Protein AF-R6FTL4-F1 (afdb_monomer_lite)

Structure (mmCIF, N/CA/C/O backbone):
data_AF-R6FTL4-F1
#
_entry.id   AF-R6FTL4-F1
#
loop_
_atom_site.group_PDB
_atom_site.id
_atom_site.type_symbol
_atom_site.label_atom_id
_atom_site.label_alt_id
_atom_site.label_comp_id
_atom_site.label_asym_id
_atom_site.label_entity_id
_atom_site.label_seq_id
_atom_site.pdbx_PDB_ins_code
_atom_site.Cartn_x
_atom_site.Cartn_y
_atom_site.Cartn_z
_atom_site.occupancy
_atom_site.B_iso_or_equiv
_atom_site.auth_seq_id
_atom_site.auth_comp_id
_atom_site.auth_asym_id
_atom_site.auth_atom_id
_atom_site.pdbx_PDB_model_num
ATOM 1 N N . MET A 1 1 ? -12.901 7.122 24.386 1.00 53.12 1 MET A N 1
ATOM 2 C CA . MET A 1 1 ? -12.721 7.263 22.924 1.00 53.12 1 MET A CA 1
ATOM 3 C C . MET A 1 1 ? -13.772 6.391 22.270 1.00 53.12 1 MET A C 1
ATOM 5 O O . MET A 1 1 ? -14.027 5.318 22.785 1.00 53.12 1 MET A O 1
ATOM 9 N N . CYS A 1 2 ? -14.497 6.889 21.273 1.00 61.44 2 CYS A N 1
ATOM 10 C CA . CYS A 1 2 ? -15.653 6.183 20.724 1.00 61.44 2 CYS A CA 1
ATOM 11 C C . CYS A 1 2 ? -15.283 5.687 19.327 1.00 61.44 2 CYS A C 1
ATOM 13 O O . CYS A 1 2 ? -15.055 6.515 18.452 1.00 61.44 2 CYS A O 1
ATOM 15 N N . ILE A 1 3 ? -15.266 4.369 19.113 1.00 66.56 3 ILE A N 1
ATOM 16 C CA . ILE A 1 3 ? -14.971 3.705 17.824 1.00 66.56 3 ILE A CA 1
ATOM 17 C C . ILE A 1 3 ? -15.757 4.331 16.660 1.00 66.56 3 ILE A C 1
ATOM 19 O O . ILE A 1 3 ? -15.260 4.456 15.545 1.00 66.56 3 ILE A O 1
ATOM 23 N N . ILE A 1 4 ? -16.983 4.786 16.933 1.00 72.12 4 ILE A N 1
ATOM 24 C CA . ILE A 1 4 ? -17.844 5.476 15.967 1.00 72.12 4 ILE A CA 1
ATOM 25 C C . ILE A 1 4 ? -17.180 6.756 15.437 1.00 72.12 4 ILE A C 1
ATOM 27 O O . ILE A 1 4 ? -17.270 7.046 14.245 1.00 72.12 4 ILE A O 1
ATOM 31 N N . ASN A 1 5 ? -16.486 7.512 16.290 1.00 73.94 5 ASN A N 1
ATOM 32 C CA . ASN A 1 5 ? -15.782 8.727 15.893 1.00 73.94 5 ASN A CA 1
ATOM 33 C C . ASN A 1 5 ? -14.581 8.408 14.990 1.00 73.94 5 ASN A C 1
ATOM 35 O O . ASN A 1 5 ? -14.393 9.080 13.978 1.00 73.94 5 ASN A O 1
ATOM 39 N N . ASP A 1 6 ? -13.837 7.343 15.297 1.00 73.25 6 ASP A N 1
ATOM 40 C CA . ASP A 1 6 ? -12.681 6.911 14.500 1.00 73.25 6 ASP A CA 1
ATOM 41 C C . ASP A 1 6 ? -13.111 6.388 13.122 1.00 73.25 6 ASP A C 1
ATOM 43 O O . ASP A 1 6 ? -12.526 6.760 12.103 1.00 73.25 6 ASP A O 1
ATOM 47 N N . ILE A 1 7 ? -14.205 5.618 13.057 1.00 75.12 7 ILE A N 1
ATOM 48 C CA . ILE A 1 7 ? -14.814 5.181 11.790 1.00 75.12 7 ILE A CA 1
ATOM 49 C C . ILE A 1 7 ? -15.300 6.390 10.984 1.00 75.12 7 ILE A C 1
ATOM 51 O O . ILE A 1 7 ? -15.054 6.477 9.781 1.00 75.12 7 ILE A O 1
ATOM 55 N N . THR A 1 8 ? -15.961 7.352 11.631 1.00 75.44 8 THR A N 1
ATOM 56 C CA . THR A 1 8 ? -16.458 8.561 10.954 1.00 75.44 8 THR A CA 1
ATOM 57 C C . THR A 1 8 ? -15.305 9.388 10.387 1.00 75.44 8 THR A C 1
ATOM 59 O O . THR A 1 8 ? -15.400 9.902 9.270 1.00 75.44 8 THR A O 1
ATOM 62 N N . HIS A 1 9 ? -14.201 9.497 11.126 1.00 79.25 9 HIS A N 1
ATOM 63 C CA . HIS A 1 9 ? -12.995 10.189 10.683 1.00 79.25 9 HIS A CA 1
ATOM 64 C C . HIS A 1 9 ? -12.327 9.463 9.506 1.00 79.25 9 HIS A C 1
ATOM 66 O O . HIS A 1 9 ? -11.978 10.096 8.509 1.00 79.25 9 HIS A O 1
ATOM 72 N N . PHE A 1 10 ? -12.234 8.131 9.564 1.00 79.75 10 PHE A N 1
ATOM 73 C CA . PHE A 1 10 ? -11.726 7.302 8.470 1.00 79.75 10 PHE A CA 1
ATOM 74 C C . PHE A 1 10 ? -12.546 7.477 7.184 1.00 79.75 10 PHE A C 1
ATOM 76 O O . PHE A 1 10 ? -11.982 7.745 6.124 1.00 79.75 10 PHE A O 1
ATOM 83 N N . VAL A 1 11 ? -13.879 7.403 7.273 1.00 80.94 11 VAL A N 1
ATOM 84 C CA . VAL A 1 11 ? -14.775 7.562 6.114 1.00 80.94 11 VAL A CA 1
ATOM 85 C C . VAL A 1 11 ? -14.672 8.968 5.515 1.00 80.94 11 VAL A C 1
ATOM 87 O O . VAL A 1 11 ? -14.589 9.106 4.295 1.00 80.94 11 VAL A O 1
ATOM 90 N N . LYS A 1 12 ? -14.630 10.019 6.346 1.00 83.44 12 LYS A N 1
ATOM 91 C CA . LYS A 1 12 ? -14.466 11.408 5.876 1.00 83.44 12 LYS A CA 1
ATOM 92 C C . LYS A 1 12 ? -13.135 11.630 5.163 1.00 83.44 12 LYS A C 1
ATOM 94 O O . LYS A 1 12 ? -13.108 12.263 4.104 1.00 83.44 12 LYS A O 1
ATOM 99 N N . ASN A 1 13 ? -12.049 11.092 5.713 1.00 84.00 13 ASN A N 1
ATOM 100 C CA . ASN A 1 13 ? -10.734 11.180 5.088 1.00 84.00 13 ASN A CA 1
ATOM 101 C C . ASN A 1 13 ? -10.701 10.402 3.771 1.00 84.00 13 ASN A C 1
ATOM 103 O O . ASN A 1 13 ? -10.271 10.948 2.759 1.00 84.00 13 ASN A O 1
ATOM 107 N N . GLY A 1 14 ? -11.242 9.182 3.748 1.00 81.06 14 GLY A N 1
ATOM 108 C CA . GLY A 1 14 ? -11.346 8.377 2.531 1.00 81.06 14 GLY A CA 1
ATOM 109 C C . GLY A 1 14 ? -12.142 9.077 1.427 1.00 81.06 14 GLY A C 1
ATOM 110 O O . GLY A 1 14 ? -11.687 9.133 0.287 1.00 81.06 14 GLY A O 1
ATOM 111 N N . PHE A 1 15 ? -13.287 9.681 1.761 1.00 84.62 15 PHE A N 1
ATOM 112 C CA . PHE A 1 15 ? -14.087 10.451 0.804 1.00 84.62 15 PHE A CA 1
ATOM 113 C C . PHE A 1 15 ? -13.330 11.665 0.257 1.00 84.62 15 PHE A C 1
ATOM 115 O O . PHE A 1 15 ? -13.357 11.918 -0.947 1.00 84.62 15 PHE A O 1
ATOM 122 N N . THR A 1 16 ? -12.636 12.402 1.127 1.00 84.88 16 THR A N 1
ATOM 123 C CA . THR A 1 16 ? -11.825 13.562 0.733 1.00 84.88 16 THR A CA 1
ATOM 124 C C . THR A 1 16 ? -10.728 13.143 -0.240 1.00 84.88 16 THR A C 1
ATOM 126 O O . THR A 1 16 ? -10.656 13.678 -1.344 1.00 84.88 16 THR A O 1
ATOM 129 N N . VAL A 1 17 ? -9.933 12.130 0.112 1.00 82.94 17 VAL A N 1
ATOM 130 C CA . VAL A 1 17 ? -8.851 11.617 -0.742 1.00 82.94 17 VAL A CA 1
ATOM 131 C C . VAL A 1 17 ? -9.392 11.108 -2.080 1.00 82.94 17 VAL A C 1
ATOM 133 O O . VAL A 1 17 ? -8.856 11.465 -3.128 1.00 82.94 17 VAL A O 1
ATOM 136 N N . LEU A 1 18 ? -10.492 10.347 -2.078 1.00 83.12 18 LEU A N 1
ATOM 137 C CA . LEU A 1 18 ? -11.126 9.855 -3.305 1.00 83.12 18 LEU A CA 1
ATOM 138 C C . LEU A 1 18 ? -11.608 11.003 -4.200 1.00 83.12 18 LEU A C 1
ATOM 140 O O . LEU A 1 18 ? -11.426 10.963 -5.416 1.00 83.12 18 LEU A O 1
ATOM 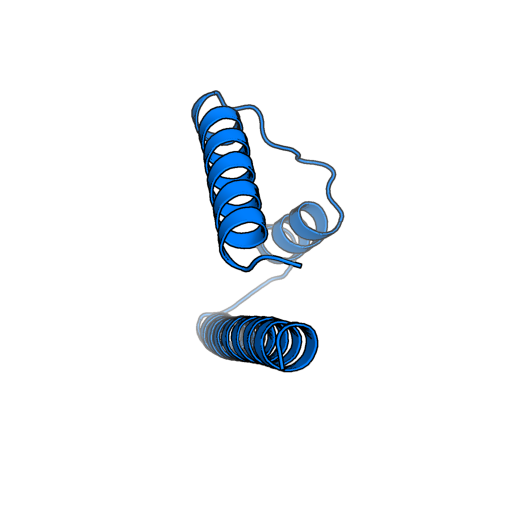144 N N . ARG A 1 19 ? -12.202 12.044 -3.608 1.00 84.88 19 ARG A N 1
ATOM 145 C CA . ARG A 1 19 ? -12.649 13.238 -4.332 1.00 84.88 19 ARG A CA 1
ATOM 146 C C . ARG A 1 19 ? -11.467 13.973 -4.962 1.00 84.88 19 ARG A C 1
ATOM 148 O O . ARG A 1 19 ? -11.534 14.295 -6.147 1.00 84.88 19 ARG A O 1
ATOM 155 N N . HIS A 1 20 ? -10.388 14.190 -4.211 1.00 83.62 20 HIS A N 1
ATOM 156 C CA . HIS A 1 20 ? -9.155 14.788 -4.727 1.00 83.62 20 HIS A CA 1
ATOM 157 C C . HIS A 1 20 ? -8.594 13.979 -5.904 1.00 83.62 20 HIS A C 1
ATOM 159 O O . HIS A 1 20 ? -8.442 14.530 -6.996 1.00 83.62 20 HIS A O 1
ATOM 165 N N . ALA A 1 21 ? -8.448 12.663 -5.739 1.00 81.62 21 ALA A N 1
ATOM 166 C CA . ALA A 1 21 ? -8.011 11.759 -6.799 1.00 81.62 21 ALA A CA 1
ATOM 167 C C . ALA A 1 21 ? -8.922 11.809 -8.041 1.00 81.62 21 ALA A C 1
ATOM 169 O O . ALA A 1 21 ? -8.427 11.872 -9.162 1.00 81.62 21 ALA A O 1
ATOM 170 N N . SER A 1 22 ? -10.250 11.846 -7.870 1.00 82.25 22 SER A N 1
ATOM 171 C CA . SER A 1 22 ? -11.203 11.941 -8.991 1.00 82.25 22 SER A CA 1
ATOM 172 C C . SER A 1 22 ? -11.108 13.260 -9.765 1.00 82.25 22 SER A C 1
ATOM 174 O O . SER A 1 22 ? -11.412 13.303 -10.952 1.00 82.25 22 SER A O 1
ATOM 176 N N . SER A 1 23 ? -10.659 14.329 -9.099 1.00 87.50 23 SER A N 1
ATOM 177 C CA . SER A 1 23 ? -10.401 15.634 -9.717 1.00 87.50 23 SER A CA 1
ATOM 178 C C . SER A 1 23 ? -9.014 15.746 -10.361 1.00 87.50 23 SER A C 1
ATOM 180 O O . SER A 1 23 ? -8.667 16.815 -10.852 1.00 87.50 23 SER A O 1
ATOM 182 N N . GLY A 1 24 ? -8.216 14.671 -10.342 1.00 80.00 24 GLY A N 1
ATOM 183 C CA . GLY A 1 24 ? -6.835 14.666 -10.829 1.00 80.00 24 GLY A CA 1
ATOM 184 C C . GLY A 1 24 ? -5.836 15.360 -9.897 1.00 80.00 24 GLY A C 1
ATOM 185 O O . GLY A 1 24 ? -4.677 15.525 -10.261 1.00 80.00 24 GLY A O 1
ATOM 186 N N . ASN A 1 25 ? -6.265 15.759 -8.696 1.00 80.94 25 ASN A N 1
ATOM 187 C CA . ASN A 1 25 ? -5.402 16.347 -7.676 1.00 80.94 25 ASN A CA 1
ATOM 188 C C . ASN A 1 25 ? -4.790 15.229 -6.829 1.00 80.94 25 ASN A C 1
ATOM 190 O O . ASN A 1 25 ? -5.380 14.803 -5.832 1.00 80.94 25 ASN A O 1
ATOM 194 N N . TYR A 1 26 ? -3.625 14.742 -7.249 1.00 74.19 26 TYR A N 1
ATOM 195 C CA . TYR A 1 26 ? -2.852 13.738 -6.522 1.00 74.19 26 TYR A CA 1
ATOM 196 C C . TYR A 1 26 ? -1.751 14.400 -5.693 1.00 74.19 26 TYR A C 1
ATOM 198 O O . TYR A 1 26 ? -1.076 15.314 -6.163 1.00 74.19 26 TYR A O 1
ATOM 206 N N . GLU A 1 27 ? -1.532 13.902 -4.476 1.00 73.88 27 GLU A N 1
ATOM 207 C CA . GLU A 1 27 ? -0.368 14.286 -3.673 1.00 73.88 27 GLU A CA 1
ATOM 208 C C . GLU A 1 27 ? 0.869 13.538 -4.189 1.00 73.88 27 GLU A C 1
ATOM 210 O O . GLU A 1 27 ? 1.256 12.477 -3.691 1.00 73.88 27 GLU A O 1
ATOM 215 N N . GLU A 1 28 ? 1.450 14.066 -5.264 1.00 70.12 28 GLU A N 1
ATOM 216 C CA . GLU A 1 28 ? 2.521 13.409 -6.014 1.00 70.12 28 GLU A CA 1
ATOM 217 C C . GLU A 1 28 ? 3.874 13.351 -5.297 1.00 70.12 28 GLU A C 1
ATOM 219 O O . GLU A 1 28 ? 4.717 12.551 -5.711 1.00 70.12 28 GLU A O 1
ATOM 224 N N . ASN A 1 29 ? 4.064 14.174 -4.259 1.00 77.62 29 ASN A N 1
ATOM 225 C CA . ASN A 1 29 ? 5.335 14.367 -3.549 1.00 77.62 29 ASN A CA 1
ATOM 226 C C . ASN A 1 29 ? 5.388 13.643 -2.196 1.00 77.62 29 ASN A C 1
ATOM 228 O O . ASN A 1 29 ? 6.276 13.901 -1.384 1.00 77.62 29 ASN A O 1
ATOM 232 N N . SER A 1 30 ? 4.419 12.773 -1.906 1.00 81.44 30 SER A N 1
ATOM 233 C CA . SER A 1 30 ? 4.513 11.945 -0.706 1.00 81.44 30 SER A CA 1
ATOM 234 C C . SER A 1 30 ? 5.646 10.916 -0.865 1.00 81.44 30 SER A C 1
ATOM 236 O O . SER A 1 30 ? 5.789 10.336 -1.948 1.00 81.44 30 SER A O 1
ATOM 238 N N . PRO A 1 31 ? 6.446 10.656 0.188 1.00 83.75 31 PRO A N 1
ATOM 239 C CA . PRO A 1 31 ? 7.537 9.678 0.143 1.00 83.75 31 PRO A CA 1
ATOM 240 C C . PRO A 1 31 ? 7.093 8.295 -0.352 1.00 83.75 31 PRO A C 1
ATOM 242 O O . PRO A 1 31 ? 7.841 7.590 -1.029 1.00 83.75 31 PRO A O 1
ATOM 245 N N . GLU A 1 32 ? 5.857 7.910 -0.042 1.00 81.81 32 GLU A N 1
ATOM 24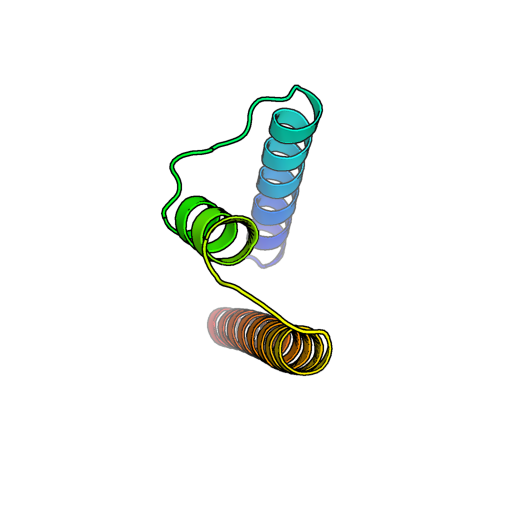6 C CA . GLU A 1 32 ? 5.246 6.647 -0.441 1.00 81.81 32 GLU A CA 1
ATOM 247 C C . GLU A 1 32 ? 4.959 6.604 -1.947 1.00 81.81 32 GLU A C 1
ATOM 249 O O . GLU A 1 32 ? 5.244 5.600 -2.604 1.00 81.81 32 GLU A O 1
ATOM 254 N N . ILE A 1 33 ? 4.438 7.696 -2.518 1.00 81.94 33 ILE A N 1
ATOM 255 C CA . ILE A 1 33 ? 4.185 7.806 -3.962 1.00 81.94 33 ILE A CA 1
ATOM 256 C C . ILE A 1 33 ? 5.500 7.905 -4.735 1.00 81.94 33 ILE A C 1
ATOM 258 O O . ILE A 1 33 ? 5.624 7.299 -5.801 1.00 81.94 33 ILE A O 1
ATOM 262 N N . GLU A 1 34 ? 6.506 8.599 -4.203 1.00 87.19 34 GLU A N 1
ATOM 263 C CA . GLU A 1 34 ? 7.847 8.618 -4.791 1.00 87.19 34 GLU A CA 1
ATOM 264 C C . GLU A 1 34 ? 8.486 7.225 -4.806 1.00 87.19 34 GLU A C 1
ATOM 266 O O . GLU A 1 34 ? 9.046 6.817 -5.827 1.00 87.19 34 GLU A O 1
ATOM 271 N N . ALA A 1 35 ? 8.363 6.459 -3.717 1.00 86.56 35 ALA A N 1
ATOM 272 C CA . ALA A 1 35 ? 8.848 5.083 -3.656 1.00 86.56 35 ALA A CA 1
ATOM 273 C C . ALA A 1 35 ? 8.146 4.184 -4.689 1.00 86.56 35 ALA A C 1
ATOM 275 O O . ALA A 1 35 ? 8.819 3.442 -5.409 1.00 86.56 35 ALA A O 1
ATOM 276 N N . LEU A 1 36 ? 6.822 4.314 -4.824 1.00 84.00 36 LEU A N 1
ATOM 277 C CA . LEU A 1 36 ? 6.016 3.614 -5.831 1.00 84.00 36 LEU A CA 1
ATOM 278 C C . LEU A 1 36 ? 6.436 3.968 -7.260 1.00 84.00 36 LEU A C 1
ATOM 280 O O . LEU A 1 36 ? 6.664 3.078 -8.079 1.00 84.00 36 LEU A O 1
ATOM 284 N N . LYS A 1 37 ? 6.590 5.260 -7.569 1.00 86.19 37 LYS A N 1
ATOM 285 C CA . LYS A 1 37 ? 7.085 5.728 -8.875 1.00 86.19 37 LYS A CA 1
ATOM 286 C C . LYS A 1 37 ? 8.481 5.174 -9.155 1.00 86.19 37 LYS A C 1
ATOM 288 O O . LYS A 1 37 ? 8.763 4.735 -10.270 1.00 86.19 37 LYS A O 1
ATOM 293 N N . ARG A 1 38 ? 9.355 5.166 -8.146 1.00 86.94 38 ARG A N 1
ATOM 294 C CA . ARG A 1 38 ? 10.716 4.644 -8.271 1.00 86.94 38 ARG A CA 1
ATOM 295 C C . ARG A 1 38 ? 10.724 3.152 -8.590 1.00 86.94 38 ARG A C 1
ATOM 297 O O . ARG A 1 38 ? 11.477 2.725 -9.462 1.00 86.94 38 ARG A O 1
ATOM 304 N N . GLU A 1 39 ? 9.884 2.371 -7.920 1.00 84.25 39 GLU A N 1
ATOM 305 C CA . GLU A 1 39 ? 9.714 0.954 -8.233 1.00 84.25 39 GLU A CA 1
ATOM 306 C C . GLU A 1 39 ? 9.152 0.752 -9.643 1.00 84.25 39 GLU A C 1
ATOM 308 O O . GLU A 1 39 ? 9.736 0.005 -10.422 1.00 84.25 39 GLU A O 1
ATOM 313 N N . MET A 1 40 ? 8.072 1.450 -9.995 1.00 83.00 40 MET A N 1
ATOM 314 C CA . MET A 1 40 ? 7.350 1.230 -11.248 1.00 83.00 40 MET A CA 1
ATOM 315 C C . MET A 1 40 ? 8.157 1.621 -12.493 1.00 83.00 40 MET A C 1
ATOM 317 O O . MET A 1 40 ? 8.094 0.924 -13.503 1.00 83.00 40 MET A O 1
ATOM 321 N N . PHE A 1 41 ? 8.903 2.729 -12.444 1.00 85.75 41 PHE A N 1
ATOM 322 C CA . PHE A 1 41 ? 9.562 3.284 -13.633 1.00 85.75 41 PHE A CA 1
ATOM 323 C C . PHE A 1 41 ? 11.067 3.021 -13.706 1.00 85.75 41 PHE A C 1
ATOM 325 O O . PHE A 1 41 ? 11.627 3.035 -14.801 1.00 85.75 41 PHE A O 1
ATOM 332 N N . PHE A 1 42 ? 11.739 2.798 -12.573 1.00 83.06 42 PHE A N 1
ATOM 333 C CA . PHE A 1 42 ? 13.208 2.761 -12.533 1.00 83.06 42 PHE A CA 1
ATOM 334 C C . PHE A 1 42 ? 13.781 1.407 -12.125 1.00 83.06 42 PHE A C 1
ATOM 336 O O . PHE A 1 42 ? 14.983 1.184 -12.291 1.00 83.06 42 PHE A O 1
ATOM 343 N N . LYS A 1 43 ? 12.961 0.492 -11.601 1.00 82.31 43 LYS A N 1
ATOM 344 C CA . LYS A 1 43 ? 13.410 -0.850 -11.242 1.00 82.31 43 LYS A CA 1
ATOM 345 C C . LYS A 1 43 ? 13.102 -1.808 -12.397 1.00 82.31 43 LYS A C 1
ATOM 347 O O . LYS A 1 43 ? 11.932 -2.066 -12.663 1.00 82.31 43 LYS A O 1
ATOM 352 N N . PRO A 1 44 ? 14.116 -2.366 -13.085 1.00 78.19 44 PRO A N 1
ATOM 353 C CA . PRO A 1 44 ? 13.865 -3.420 -14.053 1.00 78.19 44 PRO A CA 1
ATOM 354 C C . PRO A 1 44 ? 13.263 -4.619 -13.321 1.00 78.19 44 PRO A C 1
ATOM 356 O O . PRO A 1 44 ? 13.820 -5.099 -12.329 1.00 78.19 44 PRO A O 1
ATOM 359 N N . SER A 1 45 ? 12.113 -5.079 -13.799 1.00 79.38 45 SER A N 1
ATOM 360 C CA . SER A 1 45 ? 11.365 -6.162 -13.181 1.00 79.38 45 SER A CA 1
ATOM 361 C C . SER A 1 45 ? 11.071 -7.270 -14.187 1.00 79.38 45 SER A C 1
ATOM 363 O O . SER A 1 45 ? 11.148 -7.095 -15.406 1.00 79.38 45 SER A O 1
ATOM 365 N N . ASN A 1 46 ? 10.796 -8.460 -13.669 1.00 85.25 46 ASN A N 1
ATOM 366 C CA . ASN A 1 46 ? 10.292 -9.576 -14.446 1.00 85.25 46 ASN A CA 1
ATOM 367 C C . ASN A 1 46 ? 9.082 -10.189 -13.732 1.00 85.25 46 ASN A C 1
ATOM 369 O O . ASN A 1 46 ? 8.862 -9.991 -12.539 1.00 85.25 46 ASN A O 1
ATOM 373 N N . ARG A 1 47 ? 8.310 -11.003 -14.455 1.00 85.06 47 ARG A N 1
ATOM 374 C CA . ARG A 1 47 ? 7.065 -11.589 -13.936 1.00 85.06 47 ARG A CA 1
ATOM 375 C C . ARG A 1 47 ? 7.237 -12.316 -12.595 1.00 85.06 47 ARG A C 1
ATOM 377 O O . ARG A 1 47 ? 6.309 -12.338 -11.786 1.00 85.06 47 ARG A O 1
ATOM 384 N N . HIS A 1 48 ? 8.394 -12.936 -12.370 1.00 87.12 48 HIS A N 1
ATOM 385 C CA . HIS A 1 48 ? 8.677 -13.635 -11.123 1.00 87.12 48 HIS A CA 1
ATOM 386 C C . HIS A 1 48 ? 8.869 -12.651 -9.963 1.00 87.12 48 HIS A C 1
ATOM 388 O O . HIS A 1 48 ? 8.195 -12.796 -8.943 1.00 87.12 48 HIS A O 1
ATOM 394 N N . THR A 1 49 ? 9.700 -11.620 -10.144 1.00 86.31 49 THR A N 1
ATOM 395 C CA . THR A 1 49 ? 9.920 -10.584 -9.122 1.00 86.31 49 THR A CA 1
ATOM 396 C C . THR A 1 49 ? 8.648 -9.800 -8.819 1.00 86.31 49 THR A C 1
ATOM 398 O O . THR A 1 49 ? 8.380 -9.509 -7.659 1.00 86.31 49 THR A O 1
ATOM 401 N N . ASP A 1 50 ? 7.818 -9.533 -9.828 1.00 85.62 50 ASP A N 1
ATOM 402 C CA . ASP A 1 50 ? 6.545 -8.824 -9.644 1.00 85.62 50 ASP A CA 1
ATOM 403 C C . ASP A 1 50 ? 5.564 -9.648 -8.807 1.00 85.62 50 ASP A C 1
ATOM 405 O O . ASP A 1 50 ? 4.888 -9.133 -7.919 1.00 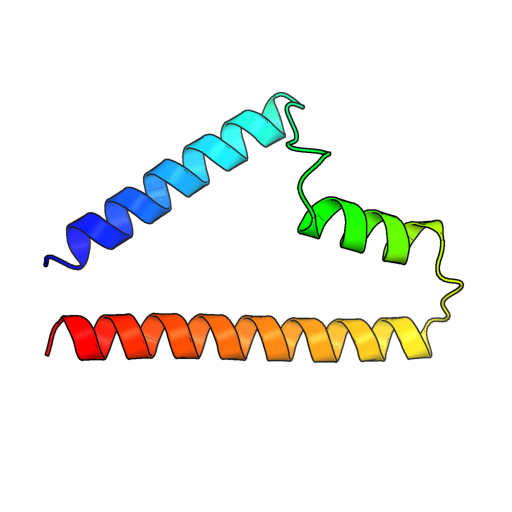85.62 50 ASP A O 1
ATOM 409 N N . THR A 1 51 ? 5.512 -10.960 -9.057 1.00 89.38 51 THR A N 1
ATOM 410 C CA . THR A 1 51 ? 4.654 -11.874 -8.292 1.00 89.38 51 THR A CA 1
ATOM 411 C C . THR A 1 51 ? 5.108 -11.968 -6.835 1.00 89.38 51 THR A C 1
ATOM 413 O O . THR A 1 51 ? 4.274 -12.081 -5.935 1.00 89.38 51 THR A O 1
ATOM 416 N N . GLU A 1 52 ? 6.418 -11.938 -6.587 1.00 91.25 52 GLU A N 1
ATOM 417 C CA . GLU A 1 52 ? 6.970 -11.953 -5.234 1.00 91.25 52 GLU A CA 1
ATOM 418 C C . GLU A 1 52 ? 6.694 -10.641 -4.490 1.00 91.25 52 GLU A C 1
ATOM 420 O O . GLU A 1 52 ? 6.229 -10.688 -3.348 1.00 91.25 52 GLU A O 1
ATOM 425 N N . ASN A 1 53 ? 6.907 -9.489 -5.135 1.00 88.44 53 ASN A N 1
ATOM 426 C CA . ASN A 1 53 ? 6.611 -8.180 -4.544 1.00 88.44 53 ASN A CA 1
ATOM 427 C C . ASN A 1 53 ? 5.121 -8.071 -4.202 1.00 88.44 53 ASN A C 1
ATOM 429 O O . ASN A 1 53 ? 4.785 -7.792 -3.057 1.00 88.44 53 ASN A O 1
ATOM 433 N N . LEU A 1 54 ? 4.229 -8.461 -5.121 1.00 89.06 54 LEU A N 1
ATOM 434 C CA . LEU A 1 54 ? 2.785 -8.452 -4.871 1.00 89.06 54 LEU A CA 1
ATOM 435 C C . LEU A 1 54 ? 2.384 -9.313 -3.664 1.00 89.06 54 LEU A C 1
ATOM 437 O O . LEU A 1 54 ? 1.473 -8.956 -2.917 1.00 89.06 54 LEU A O 1
ATOM 441 N N . ARG A 1 55 ? 3.027 -10.471 -3.466 1.00 93.12 55 ARG A N 1
ATOM 442 C CA . ARG A 1 55 ? 2.772 -11.306 -2.280 1.00 93.12 55 ARG A CA 1
ATOM 443 C C . ARG A 1 55 ? 3.196 -10.586 -1.003 1.00 93.12 55 ARG A C 1
ATOM 445 O O . ARG A 1 55 ? 2.396 -10.514 -0.075 1.00 93.12 55 ARG A O 1
ATOM 452 N N . LYS A 1 56 ? 4.400 -10.011 -0.984 1.00 92.62 56 LYS A N 1
ATOM 453 C CA . LYS A 1 56 ? 4.913 -9.254 0.168 1.00 92.62 56 LYS A CA 1
ATOM 454 C C . LYS A 1 56 ? 4.034 -8.051 0.493 1.00 92.62 56 LYS A C 1
ATOM 456 O O . LYS A 1 56 ? 3.723 -7.836 1.660 1.00 92.62 56 LYS A O 1
ATOM 461 N N . ASP A 1 57 ? 3.579 -7.317 -0.514 1.00 89.69 57 ASP A N 1
ATOM 462 C CA . ASP A 1 57 ? 2.711 -6.154 -0.317 1.00 89.69 57 ASP A CA 1
ATOM 463 C C . ASP A 1 57 ? 1.372 -6.556 0.297 1.00 89.69 57 ASP A C 1
ATOM 465 O O . ASP A 1 57 ? 0.902 -5.924 1.244 1.00 89.69 57 ASP A O 1
ATOM 469 N N . ARG A 1 58 ? 0.778 -7.660 -0.171 1.00 90.44 58 ARG A N 1
ATOM 470 C CA . ARG A 1 58 ? -0.458 -8.201 0.414 1.00 90.44 58 ARG A CA 1
ATOM 471 C C . ARG A 1 58 ? -0.270 -8.616 1.869 1.00 90.44 58 ARG A C 1
ATOM 473 O O . ARG A 1 58 ? -1.143 -8.330 2.688 1.00 90.44 58 ARG A O 1
ATOM 480 N N . ASP A 1 59 ? 0.849 -9.257 2.188 1.00 94.31 59 ASP A N 1
ATOM 481 C CA . ASP A 1 59 ? 1.167 -9.668 3.556 1.00 94.31 59 ASP A CA 1
ATOM 482 C C . ASP A 1 59 ? 1.392 -8.453 4.468 1.00 94.31 59 ASP A C 1
ATOM 484 O O . ASP A 1 59 ? 0.888 -8.424 5.595 1.00 94.31 59 ASP A O 1
ATOM 488 N N . ASN A 1 60 ? 2.073 -7.416 3.971 1.00 90.69 60 ASN A N 1
ATOM 489 C CA . ASN A 1 60 ? 2.282 -6.158 4.687 1.00 90.69 60 ASN A CA 1
ATOM 490 C C . ASN A 1 60 ? 0.952 -5.461 4.988 1.00 90.69 60 ASN A C 1
ATOM 492 O O . ASN A 1 60 ? 0.672 -5.174 6.150 1.00 90.69 60 ASN A O 1
ATOM 496 N N . VAL A 1 61 ? 0.089 -5.287 3.981 1.00 88.38 61 VAL A N 1
ATOM 497 C CA . VAL A 1 61 ? -1.243 -4.686 4.160 1.00 88.38 61 VAL A CA 1
ATOM 498 C C . VAL A 1 61 ? -2.074 -5.483 5.165 1.00 88.38 61 VAL A C 1
ATOM 500 O O . VAL A 1 61 ? -2.682 -4.904 6.064 1.00 88.38 61 VAL A O 1
ATOM 503 N N . ALA A 1 62 ? -2.087 -6.815 5.064 1.00 88.50 62 ALA A N 1
ATOM 504 C CA . ALA A 1 62 ? -2.828 -7.659 5.999 1.00 88.50 62 ALA A CA 1
ATOM 505 C C . ALA A 1 62 ? -2.315 -7.512 7.441 1.00 88.50 62 ALA A C 1
ATOM 507 O O . ALA A 1 62 ? -3.107 -7.434 8.386 1.00 88.50 62 ALA A O 1
ATOM 508 N N . ARG A 1 63 ? -0.992 -7.450 7.620 1.00 92.88 63 ARG A N 1
ATOM 509 C CA . ARG A 1 63 ? -0.352 -7.244 8.923 1.00 92.88 63 ARG A CA 1
ATOM 510 C C . ARG A 1 63 ? -0.676 -5.870 9.503 1.00 92.88 63 ARG A C 1
ATOM 512 O O . ARG A 1 63 ? -0.986 -5.786 10.694 1.00 92.88 63 ARG A O 1
ATOM 519 N N . ASP A 1 64 ? -0.651 -4.826 8.686 1.00 86.88 64 ASP A N 1
ATOM 520 C CA . ASP A 1 64 ? -0.928 -3.457 9.119 1.00 86.88 64 ASP A CA 1
ATOM 521 C C . ASP A 1 64 ? -2.397 -3.298 9.518 1.00 86.88 64 ASP A C 1
ATOM 523 O O . ASP A 1 64 ? -2.686 -2.791 10.603 1.00 86.88 64 ASP A O 1
ATOM 527 N N . VAL A 1 65 ? -3.330 -3.846 8.728 1.00 84.25 65 VAL A N 1
ATOM 528 C CA . VAL A 1 65 ? -4.764 -3.889 9.068 1.00 84.25 65 VAL A CA 1
ATOM 529 C C . VAL A 1 65 ? -4.991 -4.625 10.386 1.00 84.25 65 VAL A C 1
ATOM 531 O O . VAL A 1 65 ? -5.710 -4.133 11.257 1.00 84.25 65 VAL A O 1
ATOM 534 N N . ARG A 1 66 ? -4.358 -5.789 10.572 1.00 87.19 66 ARG A N 1
ATOM 535 C CA . ARG A 1 66 ? -4.483 -6.566 11.812 1.00 87.19 66 ARG A CA 1
ATOM 536 C C . ARG A 1 66 ? -3.928 -5.808 13.016 1.00 87.19 66 ARG A C 1
ATOM 538 O O . ARG A 1 66 ? -4.532 -5.837 14.084 1.00 87.19 66 ARG A O 1
ATOM 545 N N . THR A 1 67 ? -2.801 -5.124 12.847 1.00 88.25 67 THR A N 1
ATOM 546 C CA . THR A 1 67 ? -2.175 -4.314 13.901 1.00 88.25 67 THR A CA 1
ATOM 547 C C . THR A 1 67 ? -3.056 -3.125 14.269 1.00 88.25 67 THR A C 1
ATOM 549 O O . THR A 1 67 ? -3.334 -2.916 15.447 1.00 88.25 67 THR A O 1
ATOM 552 N N . ALA A 1 68 ? -3.565 -2.395 13.276 1.00 81.31 68 ALA A N 1
ATOM 553 C CA . ALA A 1 68 ? -4.487 -1.284 13.485 1.00 81.31 68 ALA A CA 1
A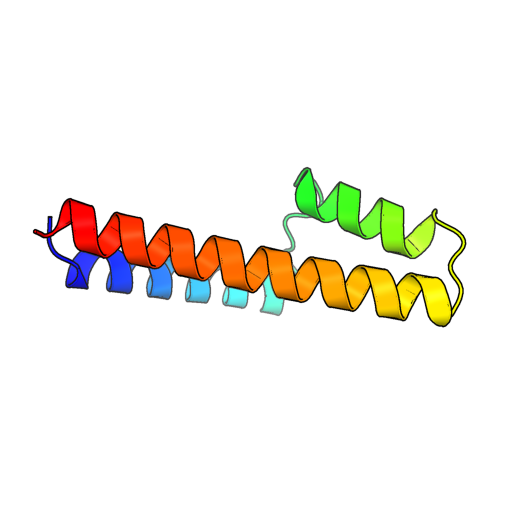TOM 554 C C . ALA A 1 68 ? -5.770 -1.738 14.198 1.00 81.31 68 ALA A C 1
ATOM 556 O O . ALA A 1 68 ? -6.199 -1.096 15.156 1.00 81.31 68 ALA A O 1
ATOM 557 N N . PHE A 1 69 ? -6.340 -2.877 13.793 1.00 80.81 69 PHE A N 1
ATOM 558 C CA . PHE A 1 69 ? -7.509 -3.455 14.452 1.00 80.81 69 PHE A CA 1
ATOM 559 C C . PHE A 1 69 ? -7.221 -3.837 15.909 1.00 80.81 69 PHE A C 1
ATOM 561 O O . PHE A 1 69 ? -7.988 -3.476 16.796 1.00 80.81 69 PHE A O 1
ATOM 568 N N . ASN A 1 70 ? -6.099 -4.509 16.181 1.00 79.44 70 ASN A N 1
ATOM 569 C CA . ASN A 1 70 ? -5.706 -4.865 17.546 1.00 79.44 70 ASN A CA 1
ATOM 570 C C . ASN A 1 70 ? -5.497 -3.626 18.426 1.00 79.44 70 ASN A C 1
ATOM 572 O O . ASN A 1 70 ? -5.961 -3.604 19.562 1.00 79.44 70 ASN A O 1
ATOM 576 N N . ASN A 1 71 ? -4.844 -2.586 17.905 1.00 77.25 71 ASN A N 1
ATOM 577 C CA . ASN 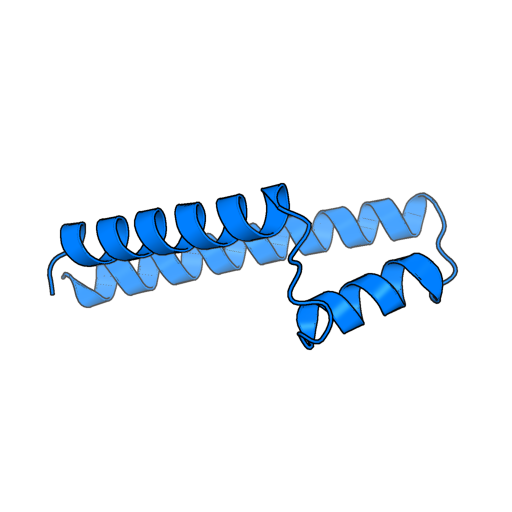A 1 71 ? -4.657 -1.326 18.625 1.00 77.25 71 ASN A CA 1
ATOM 578 C C . ASN A 1 71 ? -5.998 -0.654 18.935 1.00 77.25 71 ASN A C 1
ATOM 580 O O . ASN A 1 71 ? -6.190 -0.131 20.031 1.00 77.25 71 ASN A O 1
ATOM 584 N N . LEU A 1 72 ? -6.943 -0.709 17.994 1.00 74.69 72 LEU A N 1
ATOM 585 C CA . LEU A 1 72 ? -8.296 -0.209 18.201 1.00 74.69 72 LEU A CA 1
ATOM 586 C C . LEU A 1 72 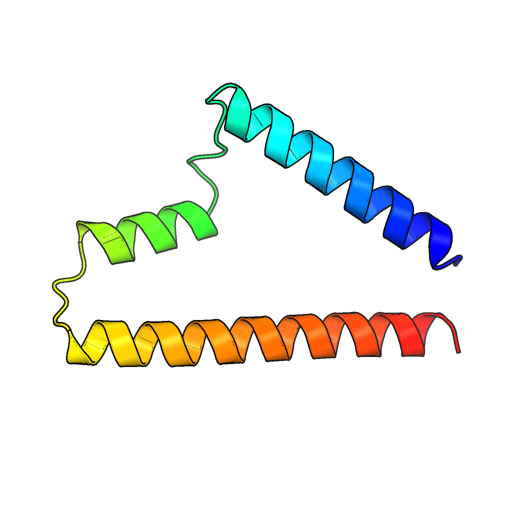? -9.029 -1.017 19.279 1.00 74.69 72 LEU A C 1
ATOM 588 O O . LEU A 1 72 ? -9.652 -0.423 20.149 1.00 74.69 72 LEU A O 1
ATOM 592 N N . VAL A 1 73 ? -8.919 -2.347 19.288 1.00 70.00 73 VAL A N 1
ATOM 593 C CA . VAL A 1 73 ? -9.493 -3.184 20.356 1.00 70.00 73 VAL A CA 1
ATOM 594 C C . VAL A 1 73 ? -8.875 -2.845 21.719 1.00 70.00 73 VAL A C 1
ATOM 596 O O . VAL A 1 73 ? -9.613 -2.623 22.672 1.00 70.00 73 VAL A O 1
ATOM 599 N N . LEU A 1 74 ? -7.546 -2.736 21.809 1.00 68.69 74 LEU A N 1
ATOM 600 C CA . LEU A 1 74 ? -6.828 -2.426 23.055 1.00 68.69 74 LEU A CA 1
ATOM 601 C C . LEU A 1 74 ? -7.118 -1.018 23.592 1.00 68.69 74 LEU A C 1
ATOM 603 O O . LEU A 1 74 ? -7.133 -0.822 24.800 1.00 68.69 74 LEU A O 1
ATOM 607 N N . SER A 1 75 ? -7.361 -0.037 22.720 1.00 61.41 75 SER A N 1
ATOM 608 C CA . SER A 1 75 ? -7.713 1.331 23.126 1.00 61.41 75 SER A CA 1
ATOM 609 C C . SER A 1 75 ? -9.157 1.471 23.630 1.00 61.41 75 SER A C 1
ATOM 611 O O . SER A 1 75 ? -9.512 2.531 24.152 1.00 61.41 75 SER A O 1
ATOM 613 N N . ASN A 1 76 ? -10.000 0.458 23.418 1.00 54.81 76 ASN A N 1
ATOM 614 C CA . ASN A 1 76 ? -11.426 0.472 23.753 1.00 54.81 76 ASN A CA 1
ATOM 615 C C . ASN A 1 76 ? -11.823 -0.621 24.767 1.00 54.81 76 ASN A C 1
ATOM 617 O O . ASN A 1 76 ? -13.017 -0.774 25.033 1.00 54.81 76 ASN A O 1
ATOM 621 N N . GLY A 1 77 ? -10.847 -1.374 25.288 1.00 47.53 77 GLY A N 1
ATOM 622 C CA . GLY A 1 77 ? -11.005 -2.360 26.362 1.00 47.53 77 GLY A CA 1
ATOM 623 C C . GLY A 1 77 ? -10.688 -1.795 27.738 1.00 47.53 77 GLY A C 1
ATOM 624 O O . GLY A 1 77 ? -9.915 -0.814 27.814 1.00 47.53 77 GLY A O 1
#

Radius of gyration: 16.7 Å; chains: 1; bounding box: 32×30×41 Å

pLDDT: mean 81.01, std 8.99, range [47.53, 94.31]

Secondary structure (DSSP, 8-state):
--HHHHHHHHHHHHHHHHHHHHTT---TTSHHHHHHHHHHHHS---HHHHHHHHHHHHHHHHHHHHHHHHHHHHHT-

Foldseek 3Di:
DDVVVVVVVVVVVVVVQVVCVVVVNDPCPPPVNVVVCCCPPPDDDDPVRVVVVVVVVVVVVVVVVVVVVVVVVVVVD

Sequence (77 aa):
MCIINDITHFVKNGFTVLRHASSGNYEENSPEIEALKREMFFKPSNRHTDTENLRKDRDNVARDVRTAFNNLVLSNG